Protein AF-B8CF29-F1 (afdb_monomer)

Secondary structure (DSSP, 8-state):
---------GGGSPPPP--TT--HHHHHHHHHHHGGGG--SS--SEEE-TTSS-EEES-HHHIIIIIHHHH-S---HHHHHHHHHHTT--------------

Structure (mmCIF, N/CA/C/O backbone):
data_AF-B8CF29-F1
#
_entry.id   AF-B8CF29-F1
#
loop_
_atom_site.group_PDB
_atom_site.id
_atom_site.type_symbol
_atom_site.label_atom_id
_atom_site.label_alt_id
_atom_site.label_comp_id
_atom_site.label_asym_id
_atom_site.label_entity_id
_atom_site.label_seq_id
_atom_site.pdbx_PDB_ins_code
_atom_site.Cartn_x
_atom_site.Cartn_y
_atom_site.Cartn_z
_atom_site.occupancy
_atom_site.B_iso_or_equiv
_atom_site.auth_seq_id
_atom_site.auth_comp_id
_atom_site.auth_asym_id
_atom_site.auth_atom_id
_atom_site.pdbx_PDB_model_num
ATOM 1 N N . MET A 1 1 ? -25.672 8.296 24.040 1.00 35.44 1 MET A N 1
ATOM 2 C CA . MET A 1 1 ? -24.329 8.225 24.655 1.00 35.44 1 MET A CA 1
ATOM 3 C C . MET A 1 1 ? -23.528 7.194 23.876 1.00 35.44 1 MET A C 1
ATOM 5 O O . MET A 1 1 ? -23.993 6.077 23.709 1.00 35.44 1 MET A O 1
ATOM 9 N N . THR A 1 2 ? -22.439 7.628 23.248 1.00 47.25 2 THR A N 1
ATOM 10 C CA . THR A 1 2 ? -21.703 6.933 22.182 1.00 47.25 2 THR A CA 1
ATOM 11 C C . THR A 1 2 ? -20.721 5.907 22.749 1.00 47.25 2 THR A C 1
ATOM 13 O O . THR A 1 2 ? -19.676 6.292 23.270 1.00 47.25 2 THR A O 1
ATOM 16 N N . ASN A 1 3 ? -21.014 4.613 22.615 1.00 34.41 3 ASN A N 1
ATOM 17 C CA . ASN A 1 3 ? -20.044 3.566 22.937 1.00 34.41 3 ASN A CA 1
ATOM 18 C C . ASN A 1 3 ? -19.158 3.320 21.713 1.00 34.41 3 ASN A C 1
ATOM 20 O O . ASN A 1 3 ? -19.580 2.712 20.731 1.00 34.41 3 ASN A O 1
ATOM 24 N N . ALA A 1 4 ? -17.940 3.857 21.775 1.00 40.94 4 ALA A N 1
ATOM 25 C CA . ALA A 1 4 ? -16.880 3.605 20.813 1.00 40.94 4 ALA A CA 1
ATOM 26 C C . ALA A 1 4 ? -16.609 2.094 20.707 1.00 40.94 4 ALA A C 1
ATOM 28 O O . ALA A 1 4 ? -16.355 1.416 21.701 1.00 40.94 4 ALA A O 1
ATOM 29 N N . THR A 1 5 ? -16.680 1.580 19.482 1.00 43.59 5 THR A N 1
ATOM 30 C CA . THR A 1 5 ? -16.334 0.208 19.106 1.00 43.59 5 THR A CA 1
ATOM 31 C C . THR A 1 5 ? -14.884 -0.102 19.503 1.00 43.59 5 THR A C 1
ATOM 33 O O . THR A 1 5 ? -14.002 0.717 19.228 1.00 43.59 5 THR A O 1
ATOM 36 N N . PRO A 1 6 ? -14.594 -1.263 20.119 1.00 45.12 6 PRO A N 1
ATOM 37 C CA . PRO A 1 6 ? -13.236 -1.617 20.498 1.00 45.12 6 PRO A CA 1
ATOM 38 C C . PRO A 1 6 ? -12.433 -1.897 19.225 1.00 45.12 6 PRO A C 1
ATOM 40 O O . PRO A 1 6 ? -12.703 -2.849 18.492 1.00 45.12 6 PRO A O 1
ATOM 43 N N . ALA A 1 7 ? -11.454 -1.036 18.945 1.00 47.44 7 ALA A N 1
ATOM 44 C CA . ALA A 1 7 ? -10.436 -1.295 17.942 1.00 47.44 7 ALA A CA 1
ATOM 45 C C . ALA A 1 7 ? -9.775 -2.639 18.275 1.00 47.44 7 ALA A C 1
ATOM 47 O O . ALA A 1 7 ? -9.198 -2.801 19.353 1.00 47.44 7 ALA A O 1
ATOM 48 N N . ALA A 1 8 ? -9.901 -3.612 17.370 1.00 51.03 8 ALA A N 1
ATOM 49 C CA . ALA A 1 8 ? -9.194 -4.878 17.463 1.00 51.03 8 ALA A CA 1
ATOM 50 C C . ALA A 1 8 ? -7.714 -4.595 17.770 1.00 51.03 8 ALA A C 1
ATOM 52 O O . ALA A 1 8 ? -7.094 -3.735 17.144 1.00 51.03 8 ALA A O 1
ATOM 53 N N . ASN A 1 9 ? -7.158 -5.271 18.775 1.00 51.12 9 ASN A N 1
ATOM 54 C CA . ASN A 1 9 ? -5.766 -5.104 19.177 1.00 51.12 9 ASN A CA 1
ATOM 55 C C . ASN A 1 9 ? -4.847 -5.628 18.057 1.00 51.12 9 ASN A C 1
ATOM 57 O O . ASN A 1 9 ? -4.456 -6.788 18.046 1.00 51.12 9 ASN A O 1
ATOM 61 N N . VAL A 1 10 ? -4.511 -4.764 17.095 1.00 52.88 10 VAL A N 1
ATOM 62 C CA . VAL A 1 10 ? -3.728 -5.078 15.885 1.00 52.88 10 VAL A CA 1
ATOM 63 C C . VAL A 1 10 ? -2.284 -5.517 16.172 1.00 52.88 10 VAL A C 1
ATOM 65 O O . VAL A 1 10 ? -1.563 -5.930 15.257 1.00 52.88 10 VAL A O 1
ATOM 68 N N . ASN A 1 11 ? -1.822 -5.426 17.421 1.00 48.38 11 ASN A N 1
ATOM 69 C CA . ASN A 1 11 ? -0.453 -5.776 17.801 1.00 48.38 11 ASN A CA 1
ATOM 70 C C . ASN A 1 11 ? -0.208 -7.293 17.872 1.00 48.38 11 ASN A C 1
ATOM 72 O O . ASN A 1 11 ? 0.948 -7.706 17.869 1.00 48.38 11 ASN A O 1
ATOM 76 N N . SER A 1 12 ? -1.258 -8.120 17.884 1.00 50.44 12 SER A N 1
ATOM 77 C CA . SER A 1 12 ? -1.153 -9.587 17.907 1.00 50.44 12 SER A CA 1
ATOM 78 C C . SER A 1 12 ? -1.062 -10.237 16.520 1.00 50.44 12 SER A C 1
ATOM 80 O O . SER A 1 12 ? -0.853 -11.445 16.434 1.00 50.44 12 SER A O 1
ATOM 82 N N . ILE A 1 13 ? -1.176 -9.470 15.428 1.00 57.62 13 ILE A N 1
ATOM 83 C CA . ILE A 1 13 ? -1.097 -10.020 14.066 1.00 57.62 13 ILE A CA 1
ATOM 84 C C . ILE A 1 13 ? 0.373 -10.347 13.739 1.00 57.62 13 ILE A C 1
ATOM 86 O O . ILE A 1 13 ? 1.193 -9.417 13.690 1.00 57.62 13 ILE A O 1
ATOM 90 N N . PRO A 1 14 ? 0.728 -11.626 13.490 1.00 60.00 14 PRO A N 1
ATOM 91 C CA . PRO A 1 14 ? 2.106 -12.043 13.252 1.00 60.00 14 PRO A CA 1
ATOM 92 C C . PRO A 1 14 ? 2.729 -11.309 12.062 1.00 60.00 14 PRO A C 1
ATOM 94 O O . PRO A 1 14 ? 2.128 -11.196 10.993 1.00 60.00 14 PRO A O 1
ATOM 97 N N . LYS A 1 15 ? 3.963 -10.817 12.223 1.00 62.59 15 LYS A N 1
ATOM 98 C CA . LYS A 1 15 ? 4.730 -10.289 11.087 1.00 62.59 15 LYS A CA 1
ATOM 99 C C . LYS A 1 15 ? 5.105 -11.456 10.162 1.00 62.59 15 LYS A C 1
ATOM 101 O O . LYS A 1 15 ? 5.633 -12.452 10.661 1.00 62.59 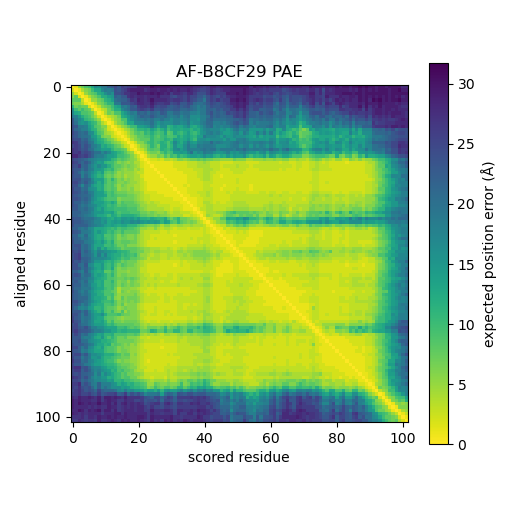15 LYS A O 1
ATOM 106 N N . PRO A 1 16 ? 4.881 -11.355 8.842 1.00 64.19 16 PRO A N 1
ATOM 107 C CA . PRO A 1 16 ? 5.294 -12.403 7.917 1.00 64.19 16 PRO A CA 1
ATOM 108 C C . PRO A 1 16 ? 6.824 -12.561 7.927 1.00 64.19 16 PRO A C 1
ATOM 110 O O . PRO A 1 16 ? 7.558 -11.572 8.002 1.00 64.19 16 PRO A O 1
ATOM 113 N N . LYS A 1 17 ? 7.311 -13.808 7.857 1.00 65.38 17 LYS A N 1
ATOM 114 C CA . LYS A 1 17 ? 8.747 -14.113 7.727 1.00 65.38 17 LYS A CA 1
ATOM 115 C C . LYS A 1 17 ? 9.258 -13.569 6.386 1.00 65.38 17 LYS A C 1
ATOM 117 O O . LYS A 1 17 ? 8.575 -13.682 5.369 1.00 65.38 17 LYS A O 1
ATOM 122 N N . LYS A 1 18 ? 10.430 -12.932 6.395 1.00 61.38 18 LYS A N 1
ATOM 123 C CA . LYS A 1 18 ? 10.995 -12.254 5.223 1.00 61.38 18 LYS A CA 1
ATOM 124 C C . LYS A 1 18 ? 11.913 -13.206 4.454 1.00 61.38 18 LYS A C 1
ATOM 126 O O . LYS A 1 18 ? 12.968 -13.560 4.974 1.00 61.38 18 LYS A O 1
ATOM 131 N N . ASP A 1 19 ? 11.511 -13.605 3.250 1.00 72.00 19 ASP A N 1
ATOM 132 C CA . ASP A 1 19 ? 12.298 -14.482 2.371 1.00 72.00 19 ASP A CA 1
ATOM 133 C C . ASP A 1 19 ? 13.310 -13.677 1.539 1.00 72.00 19 ASP A C 1
ATOM 135 O O . ASP A 1 19 ? 13.161 -12.466 1.355 1.00 72.00 19 ASP A O 1
ATOM 139 N N . LYS A 1 20 ? 14.362 -14.332 1.029 1.00 65.12 20 LYS A N 1
ATOM 140 C CA . LYS A 1 20 ? 15.398 -13.667 0.210 1.00 65.12 20 LYS A CA 1
ATOM 141 C C . LYS A 1 20 ? 14.860 -13.180 -1.145 1.00 65.12 20 LYS A C 1
ATOM 143 O O . LYS A 1 20 ? 15.340 -12.167 -1.644 1.00 65.12 20 LYS A O 1
ATOM 148 N N . ASP A 1 21 ? 13.808 -13.824 -1.651 1.00 68.06 21 ASP A N 1
ATOM 149 C CA . ASP A 1 21 ? 13.116 -13.482 -2.905 1.00 68.06 21 ASP A CA 1
ATOM 150 C C . ASP A 1 21 ? 11.884 -12.581 -2.695 1.00 68.06 21 ASP A C 1
ATOM 152 O O . ASP A 1 21 ? 11.071 -12.376 -3.602 1.00 68.06 21 ASP A O 1
ATOM 156 N N . ASP A 1 22 ? 11.734 -12.009 -1.495 1.00 71.94 22 ASP A N 1
ATOM 157 C CA . ASP A 1 22 ? 10.604 -11.164 -1.096 1.00 71.94 22 ASP A CA 1
ATOM 158 C C . ASP A 1 22 ? 10.730 -9.738 -1.674 1.00 71.94 22 ASP A C 1
ATOM 160 O O . ASP A 1 22 ? 10.819 -8.725 -0.967 1.00 71.94 22 ASP A O 1
ATOM 164 N N . VAL A 1 23 ? 10.791 -9.669 -3.004 1.00 86.75 23 VAL A N 1
ATOM 165 C CA . VAL A 1 23 ? 10.711 -8.437 -3.788 1.00 86.75 23 VAL A CA 1
ATOM 166 C C . VAL A 1 23 ? 9.301 -7.849 -3.720 1.00 86.75 23 VAL A C 1
ATOM 168 O O . VAL A 1 23 ? 8.335 -8.506 -3.331 1.00 86.75 23 VAL A O 1
ATOM 171 N N . PHE A 1 24 ? 9.174 -6.577 -4.098 1.00 89.06 24 PHE A N 1
ATOM 172 C CA . PHE A 1 24 ? 7.932 -5.817 -3.947 1.00 89.06 24 PHE A CA 1
ATOM 173 C C . PHE A 1 24 ? 6.662 -6.535 -4.469 1.00 89.06 24 PHE A C 1
ATOM 175 O O . PHE A 1 24 ? 5.681 -6.545 -3.723 1.00 89.06 24 PHE A O 1
ATOM 182 N N . PRO A 1 25 ? 6.645 -7.166 -5.664 1.00 91.06 25 PRO A N 1
ATOM 183 C CA . PRO A 1 25 ? 5.461 -7.878 -6.151 1.00 91.06 25 PRO A CA 1
ATOM 184 C C . PRO A 1 25 ? 5.039 -9.051 -5.262 1.00 91.06 25 PRO A C 1
ATOM 186 O O . PRO A 1 25 ? 3.851 -9.202 -4.988 1.00 91.06 25 PRO A O 1
ATOM 189 N N . HIS A 1 26 ? 5.991 -9.839 -4.752 1.00 90.50 26 HIS A N 1
ATOM 190 C CA . HIS A 1 26 ? 5.695 -10.950 -3.843 1.00 90.50 26 HIS A CA 1
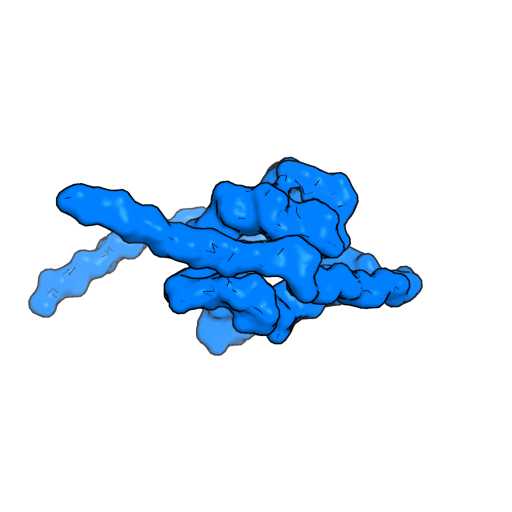ATOM 191 C C . HIS A 1 26 ? 5.137 -10.445 -2.507 1.00 90.50 26 HIS A C 1
ATOM 193 O O . HIS A 1 26 ? 4.151 -10.990 -2.011 1.00 90.50 26 HIS A O 1
ATOM 199 N N . GLN A 1 27 ? 5.690 -9.350 -1.972 1.00 90.25 27 GLN A N 1
ATOM 200 C CA . GLN A 1 27 ? 5.168 -8.700 -0.762 1.00 90.25 27 GLN A CA 1
ATOM 201 C C . GLN A 1 27 ? 3.741 -8.193 -0.959 1.00 90.25 27 GLN A C 1
ATOM 203 O O . GLN A 1 27 ? 2.897 -8.366 -0.081 1.00 90.25 27 GLN A O 1
ATOM 208 N N . LEU A 1 28 ? 3.467 -7.575 -2.111 1.00 92.00 28 LEU A N 1
ATOM 209 C CA . LEU A 1 28 ? 2.143 -7.068 -2.455 1.00 92.00 28 LEU A CA 1
ATOM 210 C C . LEU A 1 28 ? 1.131 -8.206 -2.613 1.00 92.00 28 LEU A C 1
ATOM 212 O O . LEU A 1 28 ? 0.039 -8.118 -2.059 1.00 92.00 28 LEU A O 1
ATOM 216 N N . TYR A 1 29 ? 1.501 -9.273 -3.323 1.00 91.50 29 TYR A N 1
ATOM 217 C CA . TYR A 1 29 ? 0.659 -10.454 -3.488 1.00 91.50 29 TYR A CA 1
ATOM 218 C C . TYR A 1 29 ? 0.337 -11.084 -2.130 1.00 91.50 29 TYR A C 1
ATOM 220 O O . TYR A 1 29 ? -0.824 -11.220 -1.767 1.00 91.50 29 TYR A O 1
ATOM 228 N N . ARG A 1 30 ? 1.362 -11.350 -1.313 1.00 90.19 30 ARG A N 1
ATOM 229 C CA . ARG A 1 30 ? 1.197 -11.895 0.040 1.00 90.19 30 ARG A CA 1
ATOM 230 C C . ARG A 1 30 ? 0.313 -11.012 0.915 1.00 90.19 30 ARG A C 1
ATOM 232 O O . ARG A 1 30 ? -0.482 -11.539 1.686 1.00 90.19 30 ARG A O 1
ATOM 239 N N . LEU A 1 31 ? 0.452 -9.690 0.828 1.00 91.06 31 LEU A N 1
ATOM 240 C CA . LEU A 1 31 ? -0.443 -8.767 1.518 1.00 91.06 31 LEU A CA 1
ATOM 241 C C . LEU A 1 31 ? -1.893 -8.986 1.077 1.00 91.06 31 LEU A C 1
ATOM 243 O O . LEU A 1 31 ? -2.756 -9.164 1.929 1.00 91.06 31 LEU A O 1
ATOM 247 N N . LEU A 1 32 ? -2.155 -8.971 -0.229 1.00 91.69 32 LEU A N 1
ATOM 248 C CA . LEU A 1 32 ? -3.508 -9.096 -0.769 1.00 91.69 32 LEU A CA 1
ATOM 249 C C . LEU A 1 32 ? -4.140 -10.457 -0.434 1.00 91.69 32 LEU A C 1
ATOM 251 O O . LEU A 1 32 ? -5.314 -10.488 -0.088 1.00 91.69 32 LEU A O 1
ATOM 255 N N . GLU A 1 33 ? -3.359 -11.540 -0.413 1.00 90.12 33 GLU A N 1
ATOM 256 C CA . GLU A 1 33 ? -3.817 -12.883 -0.016 1.00 90.12 33 GLU A CA 1
ATOM 257 C C . GLU A 1 33 ? -4.052 -13.046 1.494 1.00 90.12 33 GLU A C 1
ATOM 259 O O . GLU A 1 33 ? -4.776 -13.940 1.924 1.00 90.12 33 GLU A O 1
ATOM 264 N N . ASN A 1 34 ? -3.444 -12.207 2.334 1.00 88.25 34 ASN A N 1
ATOM 265 C CA . ASN A 1 34 ? -3.550 -12.336 3.792 1.00 88.25 34 ASN A CA 1
ATOM 266 C C . ASN A 1 34 ? -4.320 -11.191 4.451 1.00 88.25 34 ASN A C 1
ATOM 268 O O . ASN A 1 34 ? -4.525 -11.214 5.658 1.00 88.25 34 ASN A O 1
ATOM 272 N N . VAL A 1 35 ? -4.774 -10.183 3.707 1.00 88.38 35 VAL A N 1
ATOM 273 C CA . VAL A 1 35 ? -5.447 -9.015 4.298 1.00 88.38 35 VAL A CA 1
ATOM 274 C C . VAL A 1 35 ? -6.717 -9.402 5.069 1.00 88.38 35 VAL A C 1
ATOM 276 O O . VAL A 1 35 ? -7.040 -8.779 6.077 1.00 88.38 35 VAL A O 1
ATOM 279 N N . HIS A 1 36 ? -7.389 -10.482 4.661 1.00 86.25 36 HIS A N 1
ATOM 280 C CA . HIS A 1 36 ? -8.569 -11.047 5.328 1.00 86.25 36 HIS A CA 1
ATOM 281 C C . HIS A 1 36 ? -8.271 -11.552 6.744 1.00 86.25 36 HIS A C 1
ATOM 283 O O . HIS A 1 36 ? -9.129 -11.498 7.619 1.00 86.25 36 HIS A O 1
ATOM 289 N N . THR A 1 37 ? -7.051 -12.036 6.985 1.00 85.69 37 THR A N 1
ATOM 290 C CA . THR A 1 37 ? -6.653 -12.630 8.269 1.00 85.69 37 THR A CA 1
ATOM 291 C C . THR A 1 37 ? -6.149 -11.583 9.265 1.00 85.69 37 THR A C 1
ATOM 293 O O . THR A 1 37 ? -5.887 -11.899 10.422 1.00 85.69 37 THR A O 1
ATOM 296 N N . MET A 1 38 ? -6.061 -10.313 8.851 1.00 83.75 38 MET A N 1
ATOM 297 C CA . MET A 1 38 ? -5.578 -9.201 9.677 1.00 83.75 38 MET A CA 1
ATOM 298 C C . MET A 1 38 ? -6.639 -8.620 10.631 1.00 83.75 38 MET A C 1
ATOM 300 O O . MET A 1 38 ? -6.396 -7.588 11.246 1.00 83.75 38 MET A O 1
ATOM 304 N N . GLY A 1 39 ? -7.803 -9.262 10.782 1.00 82.62 39 GLY A N 1
ATOM 305 C CA . GLY A 1 39 ? -8.801 -8.883 11.794 1.00 82.62 39 GLY A CA 1
ATOM 306 C C . GLY A 1 39 ? -9.550 -7.576 11.507 1.00 82.62 39 GLY A C 1
ATOM 307 O O . GLY A 1 39 ? -9.995 -6.899 12.433 1.00 82.62 39 GLY A O 1
ATOM 308 N N . TYR A 1 40 ? -9.683 -7.195 10.234 1.00 82.69 40 TYR A N 1
ATOM 309 C CA . TYR A 1 40 ? -10.507 -6.056 9.827 1.00 82.69 40 TYR A CA 1
ATOM 310 C C . TYR A 1 40 ? -11.993 -6.460 9.822 1.00 82.69 40 TYR A C 1
ATOM 312 O O . TYR A 1 40 ? -12.428 -7.218 8.962 1.00 82.69 40 TYR A O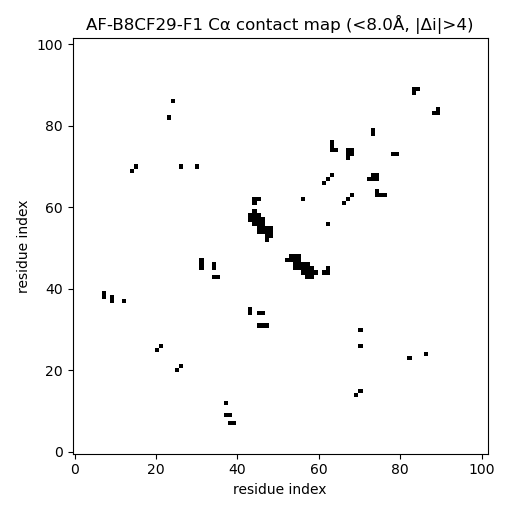 1
ATOM 320 N N . ASN A 1 41 ? -12.766 -5.954 10.791 1.00 69.06 41 ASN A N 1
ATOM 321 C CA . ASN A 1 41 ? -14.130 -6.429 11.087 1.00 69.06 41 ASN A CA 1
ATOM 322 C C . ASN A 1 41 ? -15.241 -5.903 10.156 1.00 69.06 41 ASN A C 1
ATOM 324 O O . ASN A 1 41 ? -16.330 -6.466 10.154 1.00 69.06 41 ASN A O 1
ATOM 328 N N . ALA A 1 42 ? -15.006 -4.814 9.416 1.00 71.62 42 ALA A N 1
ATOM 329 C CA . ALA A 1 42 ? -16.039 -4.159 8.601 1.00 71.62 42 ALA A CA 1
ATOM 330 C C . ALA A 1 42 ? -15.646 -4.067 7.122 1.00 71.62 42 ALA A C 1
ATOM 332 O O . ALA A 1 42 ? -16.381 -4.523 6.253 1.00 71.62 42 ALA A O 1
ATOM 333 N N . GLU A 1 43 ? -14.464 -3.518 6.826 1.00 83.00 43 GLU A N 1
ATOM 334 C CA . GLU A 1 43 ? -13.975 -3.377 5.456 1.00 83.00 43 GLU A CA 1
ATOM 335 C C . GLU A 1 43 ? -12.463 -3.578 5.371 1.00 83.00 43 GLU A C 1
ATOM 337 O O . GLU A 1 43 ? -11.697 -3.058 6.186 1.00 83.00 43 GLU A O 1
ATOM 342 N N . LEU A 1 44 ? -12.025 -4.296 4.334 1.00 88.75 44 LEU A N 1
ATOM 343 C CA . LEU A 1 44 ? -10.609 -4.481 4.034 1.00 88.75 44 LEU A CA 1
ATOM 344 C C . LEU A 1 44 ? -10.006 -3.165 3.506 1.00 88.75 44 LEU A C 1
ATOM 346 O O . LEU A 1 44 ? -10.500 -2.633 2.505 1.00 88.75 44 LEU A O 1
ATOM 350 N N . PRO A 1 45 ? -8.912 -2.646 4.099 1.00 91.00 45 PRO A N 1
ATOM 351 C CA . PRO A 1 45 ? -8.292 -1.396 3.649 1.00 91.00 45 PRO A CA 1
ATOM 352 C C . PRO A 1 45 ? -7.728 -1.472 2.225 1.00 91.00 45 PRO A C 1
ATOM 354 O O . PRO A 1 45 ? -7.626 -0.452 1.541 1.00 91.00 45 PRO A O 1
ATOM 357 N N . ILE A 1 46 ? -7.364 -2.677 1.788 1.00 92.00 46 ILE A N 1
ATOM 358 C CA . ILE A 1 46 ? -6.886 -3.009 0.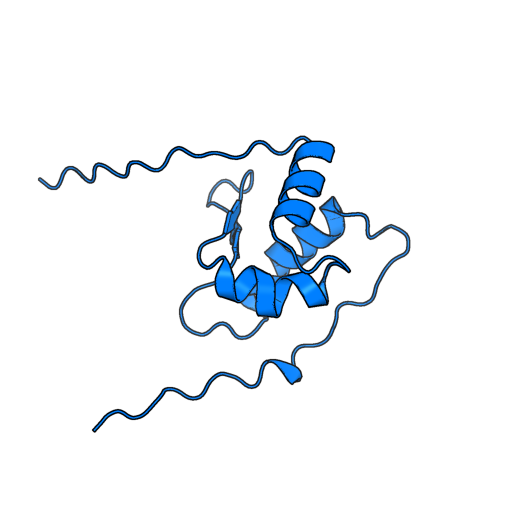449 1.00 92.00 46 ILE A CA 1
ATOM 359 C C . ILE A 1 46 ? -7.458 -4.374 0.051 1.00 92.00 46 ILE A C 1
ATOM 361 O O . ILE A 1 46 ? -7.550 -5.263 0.892 1.00 92.00 46 ILE A O 1
ATOM 365 N N . THR A 1 47 ? -7.878 -4.548 -1.200 1.00 91.88 47 THR A N 1
ATOM 366 C CA . THR A 1 47 ? -8.464 -5.814 -1.670 1.00 91.88 47 THR A CA 1
ATOM 367 C C . THR A 1 47 ? -8.302 -5.989 -3.177 1.00 91.88 47 THR A C 1
ATOM 369 O O . THR A 1 47 ? -8.221 -4.999 -3.913 1.00 91.88 47 THR A O 1
ATOM 372 N N . TRP A 1 48 ? -8.257 -7.240 -3.637 1.00 93.38 48 TRP A N 1
ATOM 373 C CA . TRP A 1 48 ? -8.374 -7.575 -5.052 1.00 93.38 48 TRP A CA 1
ATOM 374 C C . TRP A 1 48 ? -9.720 -7.111 -5.618 1.00 93.38 48 TRP A C 1
ATOM 376 O O . TRP A 1 48 ? -10.752 -7.162 -4.952 1.00 93.38 48 TRP A O 1
ATOM 386 N N . LEU A 1 49 ? -9.721 -6.678 -6.877 1.00 91.00 49 LEU A N 1
ATOM 387 C CA . LEU A 1 49 ? -10.958 -6.593 -7.647 1.00 91.00 49 LEU A CA 1
ATOM 388 C C . LEU A 1 49 ? -11.403 -8.005 -8.061 1.00 91.00 49 LEU A C 1
ATOM 390 O O . LEU A 1 49 ? -10.547 -8.880 -8.201 1.00 91.00 49 LEU A O 1
ATOM 394 N N . PRO A 1 50 ? -12.704 -8.235 -8.333 1.00 88.75 50 PRO A N 1
ATOM 395 C CA . PRO A 1 50 ? -13.243 -9.573 -8.610 1.00 88.75 50 PRO A CA 1
ATOM 396 C C . PRO A 1 50 ? -12.533 -10.334 -9.738 1.00 88.75 50 PRO A C 1
ATOM 398 O O . PRO A 1 50 ? -12.495 -11.555 -9.749 1.00 88.75 50 PRO A O 1
ATOM 401 N N . HIS A 1 51 ? -11.944 -9.608 -10.688 1.00 86.31 51 HIS A N 1
ATOM 402 C CA . HIS A 1 51 ? -11.218 -10.179 -11.819 1.00 86.31 51 HIS A CA 1
ATOM 403 C C . HIS A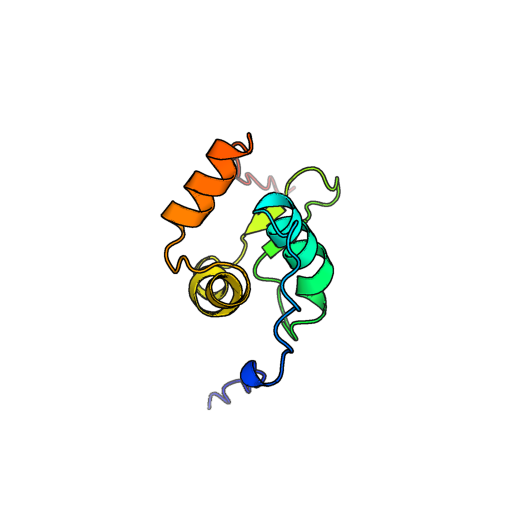 1 51 ? -9.738 -10.507 -11.523 1.00 86.31 51 HIS A C 1
ATOM 405 O O . HIS A 1 51 ? -9.030 -10.923 -12.434 1.00 86.31 51 HIS A O 1
ATOM 411 N N . GLY A 1 52 ? -9.211 -10.208 -10.327 1.00 87.88 52 GLY A N 1
ATOM 412 C CA . GLY A 1 52 ? -7.858 -10.589 -9.877 1.00 87.88 52 GLY A CA 1
ATOM 413 C C . GLY A 1 52 ? -6.665 -9.905 -10.566 1.00 87.88 52 GLY A C 1
ATOM 414 O O . GLY A 1 52 ? -5.520 -10.242 -10.302 1.00 87.88 52 GLY A O 1
ATOM 415 N N . ARG A 1 53 ? -6.899 -8.931 -11.455 1.00 87.69 53 ARG A N 1
ATOM 416 C CA . ARG A 1 53 ? -5.833 -8.247 -12.240 1.00 87.69 53 ARG A CA 1
ATOM 417 C C . ARG A 1 53 ? -5.459 -6.867 -11.706 1.00 87.69 53 ARG A C 1
ATOM 419 O O . ARG A 1 53 ? -4.519 -6.241 -12.181 1.00 87.69 53 ARG A O 1
ATOM 426 N N . ALA A 1 54 ? -6.239 -6.362 -10.765 1.00 90.69 54 ALA A N 1
ATOM 427 C CA . ALA A 1 54 ? 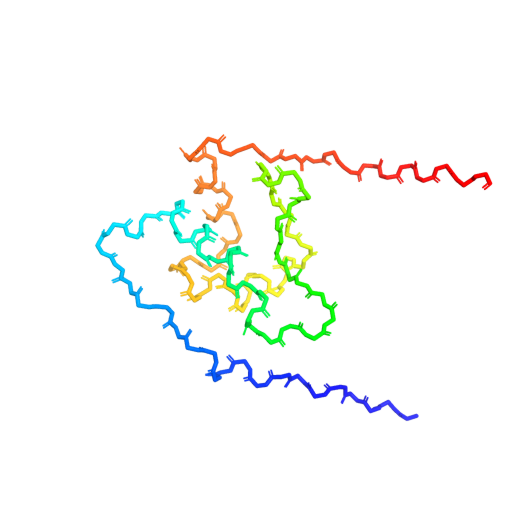-6.037 -5.071 -10.137 1.00 90.69 54 ALA A CA 1
ATOM 428 C C . ALA A 1 54 ? -6.594 -5.138 -8.721 1.00 90.69 54 ALA A C 1
ATOM 430 O O . ALA A 1 54 ? -7.430 -5.984 -8.407 1.00 90.69 54 ALA A O 1
ATOM 431 N N . PHE A 1 55 ? -6.122 -4.237 -7.878 1.00 93.00 55 PHE A N 1
ATOM 432 C CA . PHE A 1 55 ? -6.551 -4.111 -6.498 1.00 93.00 55 PHE A CA 1
ATOM 433 C C . PHE A 1 55 ? -6.957 -2.664 -6.240 1.00 93.00 55 PHE A C 1
ATOM 435 O O . PHE A 1 55 ? -6.538 -1.745 -6.948 1.00 93.00 55 PHE A O 1
ATOM 442 N N . ILE A 1 56 ? -7.755 -2.462 -5.202 1.00 91.81 56 ILE A N 1
ATOM 443 C CA . ILE A 1 56 ? -8.184 -1.143 -4.753 1.00 91.81 56 ILE A CA 1
ATOM 444 C C . ILE A 1 56 ? -7.754 -0.926 -3.308 1.00 91.81 56 ILE A C 1
ATOM 446 O O . ILE A 1 56 ? -7.867 -1.819 -2.469 1.00 91.81 56 ILE A O 1
ATOM 450 N N . VAL A 1 57 ? -7.258 0.276 -3.015 1.00 91.38 57 VAL A N 1
ATOM 451 C CA . VAL A 1 57 ? -7.022 0.746 -1.646 1.00 91.38 57 VAL A CA 1
ATOM 452 C C . VAL A 1 57 ? -8.248 1.557 -1.235 1.00 91.38 57 VAL A C 1
ATOM 454 O O . VAL A 1 57 ? -8.404 2.692 -1.680 1.00 91.38 57 VAL A O 1
ATOM 457 N N . LYS A 1 58 ? -9.127 0.968 -0.420 1.00 90.19 58 LYS A N 1
ATOM 458 C CA . LYS A 1 58 ? -10.376 1.597 0.043 1.00 90.19 58 LYS A CA 1
ATOM 459 C C . LYS A 1 58 ? -10.114 2.636 1.130 1.00 90.19 58 LYS A C 1
ATOM 461 O O . LYS A 1 58 ? -10.616 3.752 1.062 1.00 90.19 58 LYS A O 1
ATOM 466 N N . ASN A 1 59 ? -9.264 2.298 2.101 1.00 89.38 59 ASN A N 1
ATOM 467 C CA . ASN A 1 59 ? -8.912 3.191 3.202 1.00 89.38 59 ASN A CA 1
ATOM 468 C C . ASN A 1 59 ? -7.408 3.469 3.210 1.00 89.38 59 ASN A C 1
ATOM 470 O O . ASN A 1 59 ? -6.608 2.740 3.798 1.00 89.38 59 ASN A O 1
ATOM 474 N N . THR A 1 60 ? -7.024 4.565 2.554 1.00 90.50 60 THR A N 1
ATOM 475 C CA . THR A 1 60 ? -5.616 4.971 2.437 1.00 90.50 60 THR A CA 1
ATOM 476 C C . THR A 1 60 ? -4.993 5.292 3.800 1.00 90.50 60 THR A C 1
ATOM 478 O O . THR A 1 60 ? -3.818 5.003 4.018 1.00 90.50 60 THR A O 1
ATOM 481 N N . GLY A 1 61 ? -5.760 5.863 4.735 1.00 90.25 61 GLY A N 1
ATOM 482 C CA . GLY A 1 61 ? -5.263 6.223 6.064 1.00 90.25 61 GLY A CA 1
ATOM 483 C C . GLY A 1 61 ? -4.855 4.995 6.876 1.00 90.25 61 GLY A C 1
ATOM 484 O O . GLY A 1 61 ? -3.7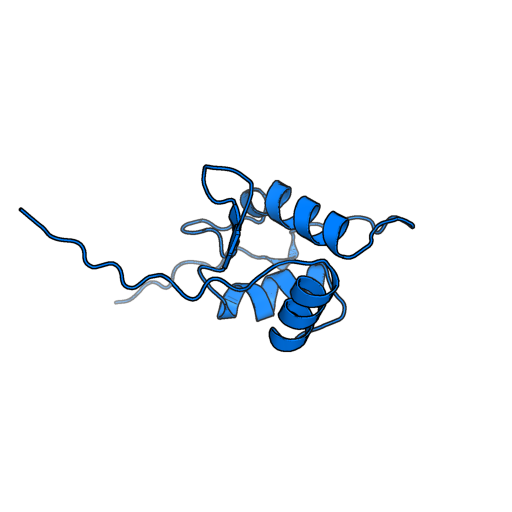35 4.940 7.385 1.00 90.25 61 GLY A O 1
ATOM 485 N N . VAL A 1 62 ? -5.735 3.994 6.929 1.00 89.56 62 VAL A N 1
ATOM 486 C CA . VAL A 1 62 ? -5.471 2.709 7.595 1.00 89.56 62 VAL A CA 1
ATOM 487 C C . VAL A 1 62 ? -4.353 1.956 6.876 1.00 89.56 62 VAL A C 1
ATOM 489 O O . VAL A 1 62 ? -3.405 1.506 7.517 1.00 89.56 62 VAL A O 1
ATOM 492 N N . PHE A 1 63 ? -4.379 1.906 5.540 1.00 90.44 63 PHE A N 1
ATOM 493 C CA . PHE A 1 63 ? -3.332 1.252 4.754 1.00 90.44 63 PHE A CA 1
ATOM 494 C C . PHE A 1 63 ? -1.932 1.809 5.062 1.00 90.44 63 PHE A C 1
ATOM 496 O O . PHE A 1 63 ? -1.002 1.047 5.325 1.00 90.44 63 PHE A O 1
ATOM 503 N N . VAL A 1 64 ? -1.769 3.135 5.084 1.00 91.44 64 VAL A N 1
ATOM 504 C CA . VAL A 1 64 ? -0.465 3.770 5.333 1.00 91.44 64 VAL A CA 1
ATOM 505 C C . VAL A 1 64 ? -0.009 3.609 6.785 1.00 91.44 64 VAL A C 1
ATOM 507 O O . VAL A 1 64 ? 1.183 3.415 7.026 1.00 91.44 64 VAL A O 1
ATOM 510 N N . LYS A 1 65 ? -0.927 3.704 7.755 1.00 90.19 65 LYS A N 1
ATOM 511 C CA . LYS A 1 65 ? -0.585 3.659 9.185 1.00 90.19 65 LYS A CA 1
ATOM 512 C C . LYS A 1 65 ? -0.353 2.240 9.699 1.00 90.19 65 LYS A C 1
ATOM 514 O O . LYS A 1 65 ? 0.568 2.035 10.483 1.00 90.19 65 LYS A O 1
ATOM 519 N N . GLU A 1 66 ? -1.156 1.276 9.261 1.00 87.88 66 GLU A N 1
ATOM 520 C CA . GLU A 1 66 ? -1.199 -0.059 9.869 1.00 87.88 66 GLU A CA 1
ATOM 521 C C . GLU A 1 66 ? -0.595 -1.149 8.990 1.00 87.88 66 GLU A C 1
ATOM 523 O O . GLU A 1 66 ? 0.082 -2.040 9.507 1.00 87.88 66 GLU A O 1
ATOM 528 N N . ILE A 1 67 ? -0.817 -1.083 7.674 1.00 89.25 67 ILE A N 1
ATOM 529 C CA . ILE A 1 67 ? -0.411 -2.139 6.740 1.00 89.25 67 ILE A CA 1
ATOM 530 C C . ILE A 1 67 ? 1.000 -1.880 6.215 1.00 89.25 67 ILE A C 1
ATOM 532 O O . ILE A 1 67 ? 1.878 -2.731 6.354 1.00 89.25 67 ILE A O 1
ATOM 536 N N . MET A 1 68 ? 1.257 -0.698 5.645 1.00 90.00 68 MET A N 1
ATOM 537 C CA . MET A 1 68 ? 2.539 -0.387 5.001 1.00 90.00 68 MET A CA 1
ATOM 538 C C . MET A 1 68 ? 3.769 -0.673 5.880 1.00 90.00 68 MET A C 1
ATOM 540 O O . MET A 1 68 ? 4.687 -1.316 5.368 1.00 90.00 68 MET A O 1
ATOM 544 N N . PRO A 1 69 ? 3.811 -0.290 7.175 1.00 88.81 69 PRO A N 1
ATOM 545 C CA . PRO A 1 69 ? 4.982 -0.521 8.024 1.00 88.81 69 PRO A CA 1
ATOM 546 C C . PRO A 1 69 ? 5.275 -2.001 8.312 1.00 88.81 69 PRO A C 1
ATOM 548 O O . PRO A 1 69 ? 6.363 -2.319 8.794 1.00 88.81 69 PRO A O 1
ATOM 551 N N . ARG A 1 70 ? 4.318 -2.907 8.059 1.00 86.44 70 ARG A N 1
ATOM 552 C CA . ARG A 1 70 ? 4.481 -4.356 8.261 1.00 86.44 70 ARG A CA 1
ATOM 553 C C . ARG A 1 70 ? 5.160 -5.034 7.076 1.00 86.44 70 ARG A C 1
ATOM 555 O O . ARG A 1 70 ? 5.924 -5.970 7.285 1.00 86.44 70 ARG A O 1
ATOM 562 N N . PHE A 1 71 ? 4.897 -4.552 5.862 1.00 86.06 71 PHE A N 1
ATOM 563 C CA . PHE A 1 71 ? 5.393 -5.151 4.618 1.00 86.06 71 PHE A CA 1
ATOM 564 C C . PHE A 1 71 ? 6.610 -4.407 4.063 1.00 86.06 71 PHE A C 1
ATOM 566 O O . PHE A 1 71 ? 7.587 -5.025 3.647 1.00 86.06 71 PHE A O 1
ATOM 573 N N . TRP A 1 72 ? 6.608 -3.072 4.127 1.00 87.06 72 TRP A N 1
ATOM 574 C CA . TRP A 1 72 ? 7.653 -2.232 3.547 1.00 87.06 72 TRP A CA 1
ATOM 575 C C . TRP A 1 72 ? 8.310 -1.321 4.584 1.00 87.06 72 TRP A C 1
ATOM 577 O O . TRP A 1 72 ? 7.702 -0.872 5.550 1.00 87.06 72 TRP A O 1
ATOM 587 N N . LYS A 1 73 ? 9.575 -0.955 4.337 1.00 82.19 73 LYS A N 1
ATOM 588 C CA . LYS A 1 73 ? 10.287 0.062 5.140 1.00 82.19 73 LYS A CA 1
ATOM 589 C C . LYS A 1 73 ? 9.737 1.481 4.923 1.00 82.19 73 LYS A C 1
ATOM 591 O O . LYS A 1 73 ? 10.031 2.393 5.692 1.00 82.19 73 LYS A O 1
ATOM 596 N N . ALA A 1 74 ? 8.982 1.692 3.847 1.00 75.81 74 ALA A N 1
ATOM 597 C CA . ALA A 1 74 ? 8.424 2.989 3.505 1.00 75.81 74 ALA A CA 1
ATOM 598 C C . ALA A 1 74 ? 7.139 3.266 4.295 1.00 75.81 74 ALA A C 1
ATOM 600 O O . ALA A 1 74 ? 6.252 2.426 4.357 1.00 75.81 74 ALA A O 1
ATOM 601 N N . LYS A 1 75 ? 7.013 4.490 4.816 1.00 80.62 75 LYS A N 1
ATOM 602 C CA . LYS A 1 75 ? 5.817 4.969 5.540 1.00 80.62 75 LYS A CA 1
ATOM 603 C C . LYS A 1 75 ? 4.944 5.923 4.718 1.00 80.62 75 LYS A C 1
ATOM 605 O O . LYS A 1 75 ? 3.992 6.491 5.231 1.00 80.62 75 LYS A O 1
ATOM 610 N N . LYS A 1 76 ? 5.316 6.181 3.460 1.00 88.19 76 LYS A N 1
ATOM 611 C CA . LYS A 1 76 ? 4.662 7.175 2.598 1.00 88.19 76 LYS A CA 1
ATOM 612 C C . LYS A 1 76 ? 4.014 6.483 1.413 1.00 88.19 76 LYS A C 1
ATOM 614 O O . LYS A 1 76 ? 4.705 5.785 0.671 1.00 88.19 76 LYS A O 1
ATOM 619 N N . LEU A 1 77 ? 2.738 6.782 1.169 1.00 88.44 77 LEU A N 1
ATOM 620 C CA . LEU A 1 77 ? 1.994 6.261 0.020 1.00 88.44 77 LEU A CA 1
ATOM 621 C C . LEU A 1 77 ? 2.713 6.531 -1.309 1.00 88.44 77 LEU A C 1
ATOM 623 O O . LEU A 1 77 ? 2.777 5.658 -2.160 1.00 88.44 77 LEU A O 1
ATOM 627 N N . ARG A 1 78 ? 3.345 7.704 -1.464 1.00 89.69 78 ARG A N 1
ATOM 628 C CA . ARG A 1 78 ? 4.120 8.052 -2.669 1.00 89.69 78 ARG A CA 1
ATOM 629 C C . ARG A 1 78 ? 5.214 7.030 -2.989 1.00 89.69 78 ARG A C 1
ATOM 631 O O . ARG A 1 78 ? 5.439 6.720 -4.154 1.00 89.69 78 ARG A O 1
ATOM 638 N N . SER A 1 79 ? 5.885 6.499 -1.967 1.00 90.38 79 SER A N 1
ATOM 639 C CA . SER A 1 79 ? 6.915 5.474 -2.150 1.00 90.38 79 SER A CA 1
ATOM 640 C C . SER A 1 79 ? 6.313 4.157 -2.627 1.00 90.38 79 SER A C 1
ATOM 642 O O . SER A 1 79 ? 6.894 3.521 -3.501 1.00 90.38 79 SER A O 1
ATOM 644 N N . PHE A 1 80 ? 5.147 3.781 -2.093 1.00 91.06 80 PHE A N 1
ATOM 645 C CA . PHE A 1 80 ? 4.392 2.612 -2.541 1.00 91.06 80 PHE A CA 1
ATOM 646 C C . PHE A 1 80 ? 3.930 2.770 -3.994 1.00 91.06 80 PHE A C 1
ATOM 648 O O . PHE A 1 80 ? 4.205 1.908 -4.819 1.00 91.06 80 PHE A O 1
ATOM 655 N N . THR A 1 81 ? 3.354 3.919 -4.354 1.00 90.44 81 THR A N 1
ATOM 656 C CA . THR A 1 81 ? 2.966 4.216 -5.740 1.00 90.44 81 THR A CA 1
ATOM 657 C C . THR A 1 81 ? 4.155 4.184 -6.696 1.00 90.44 81 THR A C 1
ATOM 659 O O . THR A 1 81 ? 4.033 3.683 -7.805 1.00 90.44 81 THR A O 1
ATOM 662 N N . ARG A 1 82 ? 5.330 4.673 -6.282 1.00 90.50 82 ARG A N 1
ATOM 663 C CA . ARG A 1 82 ? 6.536 4.586 -7.115 1.00 90.50 82 ARG A CA 1
ATOM 664 C C . ARG A 1 82 ? 6.973 3.138 -7.334 1.00 90.50 82 ARG A C 1
ATOM 666 O O . ARG A 1 82 ? 7.346 2.804 -8.450 1.00 90.50 82 ARG A O 1
ATOM 673 N N . GLN A 1 83 ? 6.915 2.297 -6.299 1.00 92.06 83 GLN A N 1
ATOM 674 C CA . GLN A 1 83 ? 7.177 0.864 -6.454 1.00 92.06 83 GLN A CA 1
ATOM 675 C C . GLN A 1 83 ? 6.186 0.236 -7.440 1.00 92.06 83 GLN A C 1
ATOM 677 O O . GLN A 1 83 ? 6.611 -0.423 -8.377 1.00 92.06 83 GLN A O 1
ATOM 682 N N . LEU A 1 84 ? 4.891 0.538 -7.325 1.00 91.62 84 LEU A N 1
ATOM 683 C CA . LEU A 1 84 ? 3.890 0.107 -8.307 1.00 91.62 84 LEU A CA 1
ATOM 684 C C . LEU A 1 84 ? 4.268 0.518 -9.741 1.00 91.62 84 LEU A C 1
ATOM 686 O O . LEU A 1 84 ? 4.304 -0.334 -10.624 1.00 91.62 84 LEU A O 1
ATOM 690 N N . CYS A 1 85 ? 4.617 1.787 -9.965 1.00 90.25 85 CYS A N 1
ATOM 691 C CA . CYS A 1 85 ? 5.034 2.274 -11.282 1.00 90.25 85 CYS A CA 1
ATOM 692 C C . CYS A 1 85 ? 6.274 1.548 -11.826 1.00 90.25 85 CYS A C 1
ATOM 694 O O . CYS A 1 85 ? 6.302 1.207 -13.004 1.00 90.25 85 CYS A O 1
ATOM 696 N N . LEU A 1 86 ? 7.283 1.300 -10.984 1.00 90.88 86 LEU A N 1
ATOM 697 C CA . LEU A 1 86 ? 8.506 0.592 -11.384 1.00 90.88 86 LEU A CA 1
ATOM 698 C C . LEU A 1 86 ? 8.223 -0.841 -11.844 1.00 90.88 86 LEU A C 1
ATOM 700 O O . LEU A 1 86 ? 8.876 -1.327 -12.759 1.00 90.88 86 LEU A O 1
ATOM 704 N N . TRP A 1 87 ? 7.230 -1.489 -11.238 1.00 89.94 87 TRP A N 1
ATOM 705 C CA . TRP A 1 87 ? 6.807 -2.848 -11.576 1.00 89.94 87 TRP A CA 1
ATOM 706 C C . TRP A 1 87 ? 5.692 -2.896 -12.634 1.00 89.94 87 TRP A C 1
ATOM 708 O O . TRP A 1 87 ? 5.072 -3.935 -12.829 1.00 89.94 87 TRP A O 1
ATOM 718 N N . GLY A 1 88 ? 5.424 -1.784 -13.327 1.00 89.19 88 GLY A N 1
ATOM 719 C CA . GLY A 1 88 ? 4.498 -1.741 -14.464 1.00 89.19 88 GLY A CA 1
ATOM 720 C C . GLY A 1 88 ? 3.018 -1.567 -14.109 1.00 89.19 88 GLY A C 1
ATOM 721 O O . GLY A 1 88 ? 2.174 -1.567 -15.007 1.00 89.19 88 GLY A O 1
ATOM 722 N N . TYR A 1 89 ? 2.672 -1.362 -12.836 1.00 88.75 89 TYR A N 1
ATOM 723 C CA . TYR A 1 89 ? 1.298 -1.040 -12.454 1.00 88.75 89 TYR A CA 1
ATOM 724 C C . TYR A 1 89 ? 0.940 0.388 -12.878 1.00 88.75 89 TYR A C 1
ATOM 726 O O . TYR A 1 89 ? 1.707 1.337 -12.691 1.00 88.75 89 TYR A O 1
ATOM 734 N N . LYS A 1 90 ? -0.280 0.558 -13.394 1.00 86.94 90 LYS A N 1
ATOM 735 C CA . LYS A 1 90 ? -0.852 1.863 -13.745 1.00 86.94 90 LYS A CA 1
ATOM 736 C C . LYS A 1 90 ? -1.890 2.268 -12.707 1.00 86.94 90 LYS A C 1
ATOM 738 O O . LYS A 1 90 ? -2.708 1.455 -12.285 1.00 86.94 90 LYS A O 1
ATOM 743 N N . ARG A 1 91 ? -1.879 3.541 -12.304 1.00 83.06 91 ARG A N 1
ATOM 744 C CA . ARG A 1 91 ? -2.911 4.093 -11.419 1.00 83.06 91 ARG A CA 1
ATOM 745 C C . ARG A 1 91 ? -4.170 4.389 -12.232 1.00 83.06 91 ARG A C 1
ATOM 747 O O . ARG A 1 91 ? -4.162 5.297 -13.057 1.00 83.06 91 ARG A O 1
ATOM 754 N N . SER A 1 92 ? -5.253 3.669 -11.965 1.00 75.62 92 SER A N 1
ATOM 755 C CA . SER A 1 92 ? -6.580 4.004 -12.483 1.00 75.62 92 SER A CA 1
ATOM 756 C C . SER A 1 92 ? -7.221 5.091 -11.614 1.00 75.62 92 SER A C 1
ATOM 758 O O . SER A 1 92 ? -7.407 4.898 -10.415 1.00 75.62 92 SER A O 1
ATOM 760 N N . ILE A 1 93 ? -7.538 6.244 -12.208 1.00 65.81 93 ILE A N 1
ATOM 761 C CA . ILE A 1 93 ? -8.277 7.352 -11.560 1.00 65.81 93 ILE A CA 1
ATOM 762 C C . ILE A 1 93 ? -9.790 7.268 -11.865 1.00 65.81 93 ILE A C 1
ATOM 764 O O . ILE A 1 93 ? -10.590 7.986 -11.276 1.00 65.81 93 ILE A O 1
ATOM 768 N N . LEU A 1 94 ? -10.198 6.364 -12.763 1.00 53.22 94 LEU A N 1
ATOM 769 C CA . LEU A 1 94 ? -11.581 6.216 -13.216 1.00 53.22 94 LEU A CA 1
ATOM 770 C C . LEU A 1 94 ? -12.469 5.570 -12.141 1.00 53.22 94 LEU A C 1
ATOM 772 O O . LEU A 1 94 ? -12.656 4.359 -12.120 1.00 53.22 94 LEU A O 1
ATOM 776 N N . SER A 1 95 ? -13.052 6.392 -11.277 1.00 52.19 95 SER A N 1
ATOM 777 C CA . SER A 1 95 ? -14.320 6.089 -10.612 1.00 52.19 95 SER A CA 1
ATOM 778 C C . SER A 1 95 ? -15.111 7.384 -10.435 1.00 52.19 95 SER A C 1
ATOM 780 O O . SER A 1 95 ? -15.229 7.914 -9.332 1.00 52.19 95 SER A O 1
ATOM 782 N N . ILE A 1 96 ? -15.632 7.917 -11.544 1.00 44.31 96 ILE A N 1
ATOM 783 C CA . ILE A 1 96 ? -16.851 8.725 -11.484 1.00 44.31 96 ILE A CA 1
ATOM 784 C C . ILE A 1 96 ? -17.981 7.699 -11.531 1.00 44.31 96 ILE A C 1
ATOM 786 O O . ILE A 1 96 ? -18.388 7.259 -12.603 1.00 44.31 96 ILE A O 1
ATOM 790 N N . THR A 1 97 ? -18.413 7.221 -10.368 1.00 45.62 97 THR A N 1
ATOM 791 C CA . THR A 1 97 ? -19.589 6.355 -10.284 1.00 45.62 97 THR A CA 1
ATOM 792 C C . THR A 1 97 ? -20.813 7.229 -10.544 1.00 45.62 97 THR A C 1
ATOM 794 O O . THR A 1 97 ? -21.362 7.818 -9.619 1.00 45.62 97 THR A O 1
ATOM 797 N N . ILE A 1 98 ? -21.233 7.356 -11.805 1.00 49.38 98 ILE A N 1
ATOM 798 C CA . ILE A 1 98 ? -22.600 7.780 -12.119 1.00 49.38 98 ILE A CA 1
ATOM 799 C C . ILE A 1 98 ? -23.465 6.538 -11.897 1.00 49.38 98 ILE A C 1
ATOM 801 O O . ILE A 1 98 ? -23.695 5.755 -12.815 1.00 49.38 98 ILE A O 1
ATOM 805 N N . THR A 1 99 ? -23.892 6.296 -10.660 1.00 50.19 99 THR A N 1
ATOM 806 C CA . THR A 1 99 ? -25.023 5.395 -10.418 1.00 50.19 99 THR A CA 1
ATOM 807 C C . THR A 1 99 ? -26.263 6.086 -10.963 1.00 50.19 99 THR A C 1
ATOM 809 O O . THR 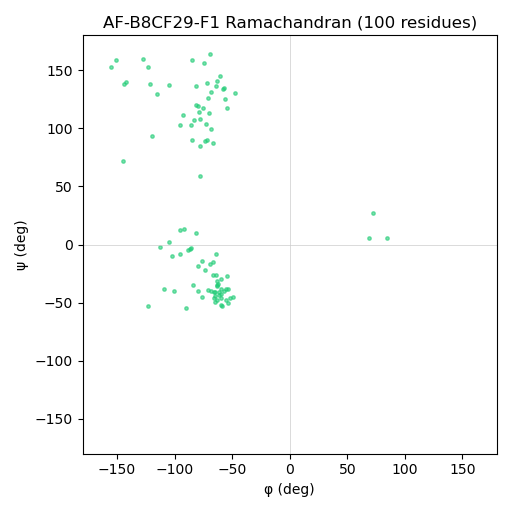A 1 99 ? -26.809 6.982 -10.325 1.00 50.19 99 THR A O 1
ATOM 812 N N . ASN A 1 100 ? -26.670 5.702 -12.171 1.00 51.47 100 ASN A N 1
ATOM 813 C CA . ASN A 1 100 ? -28.007 5.976 -12.674 1.00 51.47 100 ASN A CA 1
ATOM 814 C C . ASN A 1 100 ? -28.954 5.036 -11.911 1.00 51.47 100 ASN A C 1
ATOM 816 O O . ASN A 1 100 ? -28.927 3.826 -12.128 1.00 51.47 100 ASN A O 1
ATOM 820 N N . GLN A 1 101 ? -29.680 5.578 -10.934 1.00 44.16 101 GLN A N 1
ATOM 821 C CA . GLN A 1 101 ? -30.818 4.892 -10.331 1.00 44.16 101 GLN A CA 1
ATOM 822 C C . GLN A 1 101 ? -32.007 5.061 -11.281 1.00 44.16 101 GLN A C 1
ATOM 824 O O . GLN A 1 101 ? -32.396 6.195 -11.565 1.00 44.16 101 GLN A O 1
ATOM 829 N N . GLN A 1 102 ? -32.541 3.944 -11.773 1.00 48.19 102 GLN A N 1
ATOM 830 C CA . GLN A 1 102 ? -33.937 3.842 -12.197 1.00 48.19 102 GLN A CA 1
ATOM 831 C C . GLN A 1 102 ? -34.724 3.138 -11.099 1.00 48.19 102 GLN A C 1
ATOM 833 O O . GLN A 1 102 ? -34.131 2.237 -10.459 1.00 48.19 102 GLN A O 1
#

InterPro domains:
  IPR000232 Heat shock factor (HSF)-type, DNA-binding [PF00447] (24-92)
  IPR036388 Winged helix-like DNA-binding domain superfamily [G3DSA:1.10.10.10] (16-101)
  IPR036390 Winged helix DNA-binding domain superfamily [SSF46785] (24-92)

Solvent-accessible surface area (backbone atoms only — not comparable to full-atom values): 6866 Å² total; per-residue (Å²): 135,87,81,78,78,81,74,68,75,71,85,74,61,79,78,78,84,84,57,97,80,60,44,72,68,55,49,51,50,53,46,57,77,42,47,79,78,64,65,59,88,86,63,62,38,50,40,67,41,100,82,70,84,51,67,48,71,75,34,61,69,56,33,38,71,66,48,32,64,72,79,39,97,53,72,47,66,68,59,54,52,49,53,38,47,75,74,70,51,77,88,82,83,89,72,82,80,78,77,81,82,130

Radius of gyration: 15.7 Å; Cα contacts (8 Å, |Δi|>4): 63; chains: 1; bounding box: 49×23×39 Å

Foldseek 3Di:
DDDDDDDDPQPPDDQDDDDPPLPPVNLVVVCQVCQVVSPPDPDRQKYADPVRPDIDRNNPPCCLPRPCVRRHVDSDVVVVVVSCVVVPHDDDPDDPPPPPDD

Nearest PDB structures (foldseek):
  7dci-assembly1_A-2  TM=8.809E-01  e=3.502E-03  Homo sapiens
  5d5w-assembly1_B-2  TM=8.693E-01  e=1.120E-02  Thermochaetoides thermophila DSM 1495
  7dcu-assembly1_B  TM=8.283E-01  e=1.275E-02  Homo sapiens
  7dct-assembly2_F  TM=7.512E-01  e=5.871E-03  Homo sapiens
  7dct-assembly1_B  TM=7.417E-01  e=1.651E-02  Homo sapiens

Mean predicted aligned error: 10.59 Å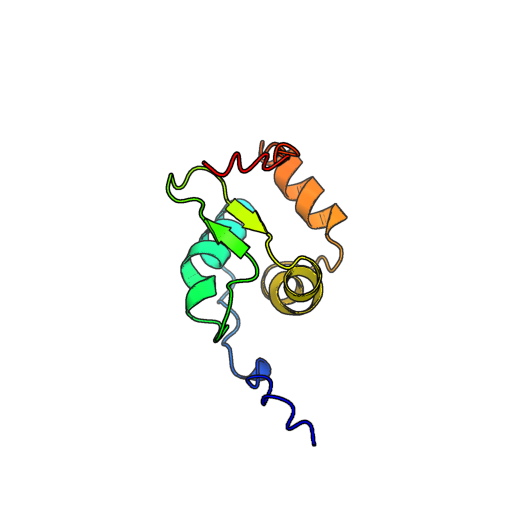

Sequence (102 aa):
MTNATPAANVNSIPKPKKDKDDVFPHQLYRLLENVHTMGYNAELPITWLPHGRAFIVKNTGVFVKEIMPRFWKAKKLRSFTRQLCLWGYKRSILSITITNQQ

pLDDT: mean 77.11, std 17.53, range [34.41, 93.38]

Organism: Thalassiosira pseudonana (NCBI:txid35128)